Protein AF-X1REE4-F1 (afdb_monomer_lite)

Foldseek 3Di:
DDAAQFKKKWQWKKKFQQQDDAQWKKAKWKWWDDPNDIDTPDDDPPDTDGHPVDDRIDTPDNGIDIDRHDIDIDMDTPDPVCPPPDMDMDIDMDTDD

Sequence (97 aa):
LGAAGVENKIHSLLVNISALTAGAAIKVKLFMKVHGTERKVYPPQGTTWTKGTDPDGLWIIDGILSIHEALRVEVESDKANDNGKAIDYDYMLETMS

Secondary structure (DSSP, 8-state):
---TT--EEEEEEEEE-TTSPTT-EEEEEEEEEETTEEEEEEPPTT--EEBTTB-SEEEEEEEEEEESS--EEEEEES-GGGTT---EEEEEEEE--

pLDDT: mean 95.91, std 3.07, range [77.5, 98.38]

Organism: NCBI:txid412755

Radius of gyration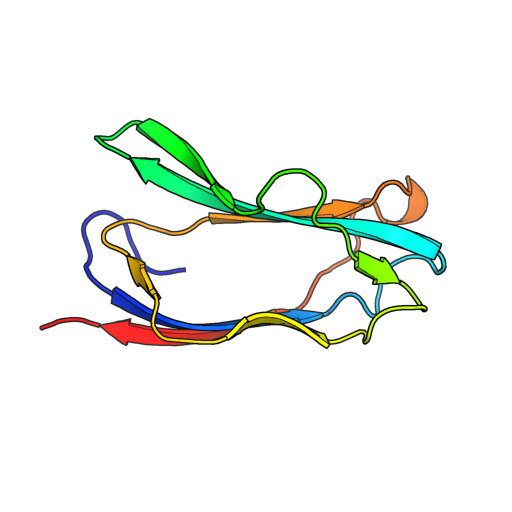: 14.09 Å; chains: 1; bounding box: 33×24×43 Å

Structure (mmCIF, N/CA/C/O backbone):
data_AF-X1REE4-F1
#
_entry.id   AF-X1REE4-F1
#
loop_
_atom_site.group_PDB
_atom_site.id
_atom_site.type_symbol
_atom_site.label_atom_id
_atom_site.label_alt_id
_atom_site.label_comp_id
_atom_site.label_asym_id
_atom_site.label_entity_id
_atom_site.label_seq_id
_atom_site.pdbx_PDB_ins_code
_atom_site.Cartn_x
_atom_site.Cartn_y
_atom_site.Cartn_z
_atom_site.occupancy
_atom_site.B_iso_or_equiv
_atom_site.auth_seq_id
_atom_site.auth_comp_id
_atom_site.auth_asym_id
_atom_site.auth_atom_id
_atom_site.pdbx_PDB_model_num
ATOM 1 N N . LEU A 1 1 ? -7.466 -3.458 5.186 1.00 95.06 1 LEU A N 1
ATOM 2 C CA . LEU A 1 1 ? -6.845 -3.804 6.484 1.00 95.06 1 LEU A CA 1
ATOM 3 C C . LEU A 1 1 ? -7.779 -3.348 7.594 1.00 95.06 1 LEU A C 1
ATOM 5 O O . LEU A 1 1 ? -8.360 -2.278 7.449 1.00 95.06 1 LEU A O 1
ATOM 9 N N . GLY A 1 2 ? -7.948 -4.142 8.652 1.00 94.31 2 GLY A N 1
ATOM 10 C CA . GLY A 1 2 ? -8.957 -3.874 9.686 1.00 94.31 2 GLY A CA 1
ATOM 11 C C . GLY A 1 2 ? -10.398 -4.043 9.187 1.00 94.31 2 GLY A C 1
ATOM 12 O O . GLY A 1 2 ? -10.630 -4.530 8.076 1.00 94.31 2 GLY A O 1
ATOM 13 N N . ALA A 1 3 ? -11.358 -3.633 10.015 1.00 93.12 3 ALA A N 1
ATOM 14 C CA . ALA A 1 3 ? -12.790 -3.697 9.732 1.00 93.12 3 ALA A CA 1
ATOM 15 C C . ALA A 1 3 ? -13.487 -2.373 10.086 1.00 93.12 3 ALA A C 1
ATOM 17 O O . ALA A 1 3 ? -12.953 -1.550 10.826 1.00 93.12 3 ALA A O 1
ATOM 18 N N . ALA A 1 4 ? -14.679 -2.151 9.527 1.00 92.81 4 ALA A N 1
ATOM 19 C CA . ALA A 1 4 ? -15.457 -0.948 9.813 1.00 92.81 4 ALA A CA 1
ATOM 20 C C . ALA A 1 4 ? -15.857 -0.891 11.296 1.00 92.81 4 ALA A C 1
ATOM 22 O O . ALA A 1 4 ? -16.361 -1.879 11.830 1.00 92.81 4 ALA A O 1
ATOM 23 N N . GLY A 1 5 ? -15.639 0.260 11.935 1.00 91.06 5 GLY A N 1
ATOM 24 C CA . GLY A 1 5 ? -15.928 0.479 13.356 1.00 91.06 5 GLY A CA 1
ATOM 25 C C . GLY A 1 5 ? -15.089 -0.343 14.343 1.00 91.06 5 GLY A C 1
ATOM 26 O O . GLY A 1 5 ? -15.475 -0.445 15.504 1.00 91.06 5 GLY A O 1
ATOM 27 N N . VAL A 1 6 ? -13.978 -0.947 13.905 1.00 93.56 6 VAL A N 1
ATOM 28 C CA . VAL A 1 6 ? -13.047 -1.677 14.778 1.00 93.56 6 VAL A CA 1
ATOM 29 C C . VAL A 1 6 ? -11.755 -0.882 14.897 1.00 93.56 6 VAL A C 1
ATOM 31 O O . VAL A 1 6 ? -11.142 -0.519 13.893 1.00 93.56 6 VAL A O 1
ATOM 34 N N . GLU A 1 7 ? -11.334 -0.627 16.133 1.00 95.25 7 GLU A N 1
ATOM 35 C CA . GLU A 1 7 ? -10.055 0.014 16.409 1.00 95.25 7 GLU A CA 1
ATOM 36 C C . GLU A 1 7 ? -8.911 -1.001 16.301 1.00 95.25 7 GLU A C 1
ATOM 38 O O . GLU A 1 7 ? -8.881 -2.041 16.965 1.00 95.25 7 GLU A O 1
ATOM 43 N N . ASN A 1 8 ? -7.942 -0.699 15.444 1.00 96.75 8 ASN A N 1
ATOM 44 C CA . ASN A 1 8 ? -6.743 -1.499 15.249 1.00 96.75 8 ASN A CA 1
ATOM 45 C C . ASN A 1 8 ? -5.500 -0.605 15.245 1.00 96.75 8 ASN A C 1
ATOM 47 O O . ASN A 1 8 ? -5.556 0.559 14.849 1.00 96.75 8 ASN A O 1
ATOM 51 N N . LYS A 1 9 ? -4.344 -1.176 15.586 1.00 96.75 9 LYS A N 1
ATOM 52 C CA . LYS A 1 9 ? -3.044 -0.610 15.206 1.00 96.75 9 LYS A CA 1
ATOM 53 C C . LYS A 1 9 ? -2.477 -1.399 14.040 1.00 96.75 9 LYS A C 1
ATOM 55 O O . LYS A 1 9 ? -2.431 -2.627 14.083 1.00 96.75 9 LYS A O 1
ATOM 60 N N . ILE A 1 10 ? -2.010 -0.693 13.023 1.00 96.88 10 ILE A N 1
ATOM 61 C CA . ILE A 1 10 ? -1.135 -1.242 11.994 1.00 96.88 10 ILE A CA 1
ATOM 62 C C . ILE A 1 10 ? 0.291 -0.956 12.441 1.00 96.88 10 ILE A C 1
ATOM 64 O O . ILE A 1 10 ? 0.641 0.196 12.677 1.00 96.88 10 ILE A O 1
ATOM 68 N N . HIS A 1 11 ? 1.102 -1.998 12.564 1.00 96.50 11 HIS A N 1
ATOM 69 C CA . HIS A 1 11 ? 2.527 -1.862 12.871 1.00 96.50 11 HIS A CA 1
ATOM 70 C C . HIS A 1 11 ? 3.374 -1.794 11.602 1.00 96.50 11 HIS A C 1
ATOM 72 O O . HIS A 1 11 ? 4.412 -1.137 11.576 1.00 96.50 11 HIS A O 1
ATOM 78 N N . SER A 1 12 ? 2.923 -2.473 10.547 1.00 96.88 12 SER A N 1
ATOM 79 C CA . SER A 1 12 ? 3.579 -2.473 9.247 1.00 96.88 12 SER A CA 1
ATOM 80 C C . SER A 1 12 ? 2.601 -2.725 8.105 1.00 96.88 12 SER A C 1
ATOM 82 O O . SER A 1 12 ? 1.611 -3.446 8.261 1.00 96.88 12 SER A O 1
ATOM 84 N N . LEU A 1 13 ? 2.912 -2.148 6.946 1.00 97.88 13 LEU A N 1
ATOM 85 C CA . LEU A 1 13 ? 2.335 -2.502 5.650 1.00 97.88 13 LEU A CA 1
ATOM 86 C C . LEU A 1 13 ? 3.448 -2.479 4.606 1.00 97.88 13 LEU A C 1
ATOM 88 O O . LEU A 1 13 ? 4.029 -1.422 4.347 1.00 97.88 13 LEU A O 1
ATOM 92 N N . LEU A 1 14 ? 3.699 -3.634 3.998 1.00 98.00 14 LEU A N 1
ATOM 93 C CA . LEU A 1 14 ? 4.648 -3.816 2.913 1.00 98.00 14 LEU A CA 1
ATOM 94 C C . LEU A 1 14 ? 3.906 -4.133 1.619 1.00 98.00 14 LEU A C 1
ATOM 96 O O . LEU A 1 14 ? 2.937 -4.888 1.631 1.00 98.00 14 LEU A O 1
ATOM 100 N N . VAL A 1 15 ? 4.372 -3.578 0.504 1.00 98.19 15 VAL A N 1
ATOM 101 C CA . VAL A 1 15 ? 3.817 -3.823 -0.835 1.00 98.19 15 VAL A CA 1
ATOM 102 C C . VAL A 1 15 ? 4.932 -4.280 -1.767 1.00 98.19 15 VAL A C 1
ATOM 104 O O . VAL A 1 15 ? 5.971 -3.628 -1.843 1.00 98.19 15 VAL A O 1
ATOM 107 N N . ASN A 1 16 ? 4.714 -5.380 -2.487 1.00 98.19 16 ASN A N 1
ATOM 108 C CA . ASN A 1 16 ? 5.656 -5.922 -3.460 1.00 98.19 16 ASN A CA 1
ATOM 109 C C . ASN A 1 16 ? 5.324 -5.443 -4.882 1.00 98.19 16 ASN A C 1
ATOM 111 O O . ASN A 1 16 ? 4.289 -5.801 -5.443 1.00 98.19 16 ASN A O 1
ATOM 115 N N . ILE A 1 17 ? 6.229 -4.680 -5.493 1.00 97.81 17 ILE A N 1
ATOM 116 C CA . ILE A 1 17 ? 6.103 -4.181 -6.869 1.00 97.81 17 ILE A CA 1
ATOM 117 C C . ILE A 1 17 ? 6.911 -5.001 -7.888 1.00 97.81 17 ILE A C 1
ATOM 119 O O . ILE A 1 17 ? 7.018 -4.593 -9.045 1.00 97.81 17 ILE A O 1
ATOM 123 N N . SER A 1 18 ? 7.480 -6.154 -7.510 1.00 97.50 18 SER A N 1
ATOM 124 C CA . SER A 1 18 ? 8.384 -6.933 -8.374 1.00 97.50 18 SER A CA 1
ATOM 125 C C . SER A 1 18 ? 7.765 -7.353 -9.713 1.00 97.50 18 SER A C 1
ATOM 127 O O . SER A 1 18 ? 8.478 -7.443 -10.713 1.00 97.50 18 SER A O 1
ATOM 129 N N . ALA A 1 19 ? 6.443 -7.548 -9.748 1.00 97.00 19 ALA A N 1
ATOM 130 C CA . ALA A 1 19 ? 5.688 -7.955 -10.932 1.00 97.00 19 ALA A CA 1
ATOM 131 C C . ALA A 1 19 ? 5.392 -6.815 -11.930 1.00 97.00 19 ALA A C 1
ATOM 133 O O . ALA A 1 19 ? 4.846 -7.081 -13.006 1.00 97.00 19 ALA A O 1
ATOM 134 N N . LEU A 1 20 ? 5.715 -5.566 -11.579 1.00 97.62 20 LEU A N 1
ATOM 135 C CA . LEU A 1 20 ? 5.431 -4.387 -12.397 1.00 97.62 20 LEU A CA 1
ATOM 136 C C . LEU A 1 20 ? 6.532 -4.101 -13.423 1.00 97.62 20 LEU A C 1
ATOM 138 O O . LEU A 1 20 ? 7.672 -4.563 -13.316 1.00 97.62 20 LEU A O 1
ATOM 142 N N . THR A 1 21 ? 6.178 -3.321 -14.440 1.00 98.06 21 THR A N 1
ATOM 143 C CA . THR A 1 21 ? 7.059 -2.960 -15.551 1.00 98.06 21 THR A CA 1
ATOM 144 C C . THR A 1 21 ? 8.232 -2.105 -15.062 1.00 98.06 21 THR A C 1
ATOM 146 O O . THR A 1 21 ? 8.054 -1.136 -14.330 1.00 98.06 21 THR A O 1
ATOM 149 N N . ALA A 1 22 ? 9.456 -2.425 -15.492 1.00 97.94 22 ALA A N 1
ATOM 150 C CA . ALA A 1 22 ? 10.635 -1.615 -15.179 1.00 97.94 22 ALA A CA 1
ATOM 151 C C . ALA A 1 22 ? 10.460 -0.154 -15.638 1.00 97.94 22 ALA A C 1
ATOM 153 O O . ALA A 1 22 ? 10.001 0.110 -16.749 1.00 97.94 22 ALA A O 1
ATOM 154 N N . GLY A 1 23 ? 10.824 0.795 -14.774 1.00 97.88 23 GLY A N 1
ATOM 155 C CA . GLY A 1 23 ? 10.621 2.227 -14.997 1.00 97.88 23 GLY A CA 1
ATOM 156 C C . GLY A 1 23 ? 9.177 2.709 -14.808 1.00 97.88 23 GLY A C 1
ATOM 157 O O . GLY A 1 23 ? 8.889 3.862 -15.126 1.00 97.88 23 GLY A O 1
ATOM 158 N N . ALA A 1 24 ? 8.261 1.858 -14.330 1.00 98.12 24 ALA A N 1
ATOM 159 C CA . ALA A 1 24 ? 6.920 2.279 -13.938 1.00 98.12 24 ALA A CA 1
ATOM 160 C C . ALA A 1 24 ? 6.961 3.173 -12.697 1.00 98.12 24 ALA A C 1
ATOM 162 O O . ALA A 1 24 ? 7.614 2.831 -11.708 1.00 98.12 24 ALA A O 1
ATOM 163 N N . ALA A 1 25 ? 6.237 4.290 -12.755 1.00 98.12 25 ALA A N 1
ATOM 164 C CA . ALA A 1 25 ? 5.982 5.161 -11.619 1.00 98.12 25 ALA A CA 1
ATOM 165 C C . ALA A 1 25 ? 4.736 4.668 -10.877 1.00 98.12 25 ALA A C 1
ATOM 167 O O . ALA A 1 25 ? 3.626 4.658 -11.412 1.00 98.12 25 ALA A O 1
ATOM 168 N N . ILE A 1 26 ? 4.938 4.259 -9.633 1.00 98.00 26 ILE A N 1
ATOM 169 C CA . ILE A 1 26 ? 3.965 3.582 -8.790 1.00 98.00 26 ILE A CA 1
ATOM 170 C C . ILE A 1 26 ? 3.472 4.530 -7.706 1.00 98.00 26 ILE A C 1
ATOM 172 O O . ILE A 1 26 ? 4.252 5.255 -7.083 1.00 98.00 26 ILE A O 1
ATOM 176 N N . LYS A 1 27 ? 2.167 4.500 -7.444 1.00 97.88 27 LYS A N 1
ATOM 177 C CA . LYS A 1 27 ? 1.530 5.173 -6.308 1.00 97.88 27 LYS A CA 1
ATOM 178 C C . LYS A 1 27 ? 0.750 4.158 -5.492 1.00 97.88 27 LYS A C 1
ATOM 180 O O . LYS A 1 27 ? -0.225 3.594 -5.981 1.00 97.88 27 LYS A O 1
ATOM 185 N N . VAL A 1 28 ? 1.120 4.001 -4.227 1.00 97.62 28 VAL A N 1
ATOM 186 C CA . VAL A 1 28 ? 0.301 3.308 -3.232 1.00 97.62 28 VAL A CA 1
ATOM 187 C C . VAL A 1 28 ? -0.575 4.329 -2.519 1.00 97.62 28 VAL A C 1
ATOM 189 O O . VAL A 1 28 ? -0.067 5.279 -1.927 1.00 97.62 28 VAL A O 1
ATOM 192 N N . LYS A 1 29 ? -1.893 4.156 -2.593 1.00 97.69 29 LYS A N 1
ATOM 193 C CA . LYS A 1 29 ? -2.888 5.049 -1.994 1.00 97.69 29 LYS A CA 1
ATOM 194 C C . LYS A 1 29 ? -3.605 4.335 -0.862 1.00 97.69 29 LYS A C 1
ATOM 196 O O . LYS A 1 29 ? -4.024 3.191 -1.021 1.00 97.69 29 LYS A O 1
ATOM 201 N N . LEU A 1 30 ? -3.798 5.037 0.248 1.00 97.75 30 LEU A N 1
ATOM 202 C CA . LEU A 1 30 ? -4.575 4.544 1.378 1.00 97.75 30 LEU A CA 1
ATOM 203 C C . LEU A 1 30 ? -5.822 5.403 1.547 1.00 97.75 30 LEU A C 1
ATOM 205 O O . LEU A 1 30 ? -5.754 6.637 1.498 1.00 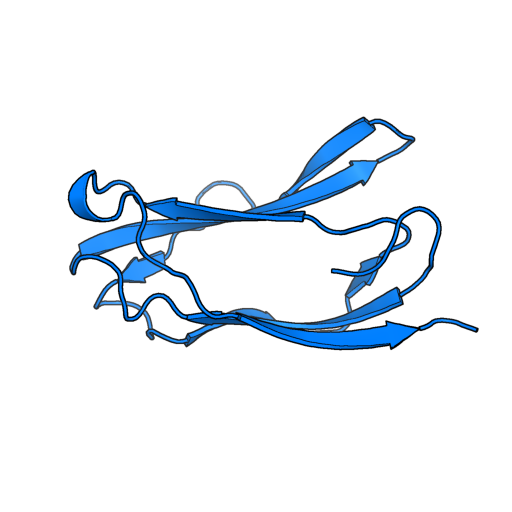97.75 30 LEU A O 1
ATOM 209 N N . PHE A 1 31 ? -6.952 4.743 1.766 1.00 98.06 31 PHE A N 1
ATOM 210 C CA . PHE A 1 31 ? -8.251 5.368 1.957 1.00 98.06 31 PHE A CA 1
ATOM 211 C C . PHE A 1 31 ? -8.893 4.861 3.241 1.00 98.06 31 PHE A C 1
ATOM 213 O O . PHE A 1 31 ? -8.833 3.673 3.546 1.00 98.06 31 PHE A O 1
ATOM 220 N N . MET A 1 32 ? -9.525 5.764 3.982 1.00 97.19 32 MET A N 1
ATOM 221 C CA . MET A 1 32 ? -10.262 5.446 5.203 1.00 97.19 32 MET A CA 1
ATOM 222 C C . MET A 1 32 ? -11.438 6.411 5.341 1.00 97.19 32 MET A C 1
ATOM 224 O O . MET A 1 32 ? -11.407 7.525 4.808 1.00 97.19 32 MET A O 1
ATOM 228 N N . LYS A 1 33 ? -12.488 6.010 6.059 1.00 97.06 33 LYS A N 1
ATOM 229 C CA . LYS A 1 33 ? -13.571 6.932 6.407 1.00 97.06 33 LYS A CA 1
ATOM 230 C C . LYS A 1 33 ? -13.090 7.960 7.430 1.00 97.06 33 LYS A C 1
ATOM 232 O O . LYS A 1 33 ? -12.677 7.609 8.527 1.00 97.06 33 LYS A O 1
ATOM 237 N N . VAL A 1 34 ? -13.224 9.234 7.080 1.00 95.25 34 VAL A N 1
ATOM 238 C CA . VAL A 1 34 ? -13.071 10.376 7.984 1.00 95.25 34 VAL A CA 1
ATOM 239 C C . VAL A 1 34 ? -14.460 10.969 8.171 1.00 95.25 34 VAL A C 1
ATOM 241 O O . VAL A 1 34 ? -15.057 11.471 7.217 1.00 95.25 34 VAL A O 1
ATOM 244 N N . HIS A 1 35 ? -15.005 10.835 9.381 1.00 93.69 35 HIS A N 1
ATOM 245 C CA . HIS A 1 35 ? -16.392 11.202 9.701 1.00 93.69 35 HIS A CA 1
ATOM 246 C C . HIS A 1 35 ? -17.403 10.576 8.717 1.00 93.69 35 HIS A C 1
ATOM 248 O O . HIS A 1 35 ? -18.209 11.260 8.089 1.00 93.69 35 HIS A O 1
ATOM 254 N N . GLY A 1 36 ? -17.305 9.258 8.514 1.00 94.25 36 GLY A N 1
ATOM 255 C CA . GLY A 1 36 ? -18.212 8.490 7.654 1.00 94.25 36 GLY A CA 1
ATOM 256 C C . GLY A 1 36 ? -17.983 8.632 6.143 1.00 94.25 36 GLY A C 1
ATOM 257 O O . GLY A 1 36 ? -18.491 7.811 5.383 1.00 94.25 36 GLY A O 1
ATOM 258 N N . THR A 1 37 ? -17.186 9.606 5.693 1.00 97.19 37 THR A N 1
ATOM 259 C CA . THR A 1 37 ? -16.865 9.803 4.270 1.00 97.19 37 THR A CA 1
ATO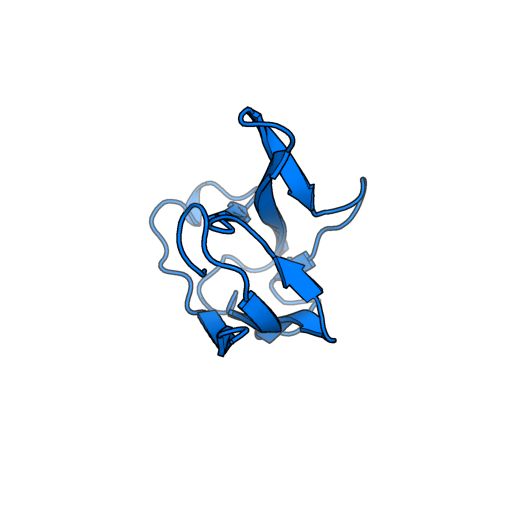M 260 C C . THR A 1 37 ? -15.496 9.224 3.952 1.00 97.19 37 THR A C 1
ATOM 262 O O . THR A 1 37 ? -14.517 9.596 4.593 1.00 97.19 37 THR A O 1
ATOM 265 N N . GLU A 1 38 ? -15.391 8.359 2.945 1.00 97.38 38 GLU A N 1
ATOM 266 C CA . GLU A 1 38 ? -14.088 7.850 2.514 1.00 97.38 38 GLU A CA 1
ATOM 267 C C . GLU A 1 38 ? -13.222 8.986 1.951 1.00 97.38 38 GLU A C 1
ATOM 269 O O . GLU A 1 38 ? -13.640 9.747 1.076 1.00 97.38 38 GLU A O 1
ATOM 274 N N . ARG A 1 39 ? -12.007 9.123 2.481 1.00 97.69 39 ARG A N 1
ATOM 275 C CA . ARG A 1 39 ? -11.005 10.083 2.025 1.00 97.69 39 ARG A CA 1
ATOM 276 C C . ARG A 1 39 ? -9.712 9.342 1.744 1.00 97.69 39 ARG A C 1
ATOM 278 O O . ARG A 1 39 ? -9.353 8.409 2.459 1.00 97.69 39 ARG A O 1
ATOM 285 N N . LYS A 1 40 ? -8.980 9.802 0.731 1.00 96.94 40 LYS A N 1
ATOM 286 C CA . LYS A 1 40 ? -7.580 9.421 0.564 1.00 96.94 40 LYS A CA 1
ATOM 287 C C . LYS A 1 40 ? -6.778 10.064 1.695 1.00 96.94 40 LYS A C 1
ATOM 289 O O . LYS A 1 40 ? -6.754 11.289 1.789 1.00 96.94 40 LYS A O 1
ATOM 294 N N . VAL A 1 41 ? -6.145 9.249 2.529 1.00 95.94 41 VAL A N 1
ATOM 295 C CA . VAL A 1 41 ? -5.326 9.691 3.673 1.00 95.94 41 VAL A CA 1
ATOM 296 C C . VAL A 1 41 ? -3.826 9.585 3.388 1.00 95.94 41 VAL A C 1
ATOM 298 O O . VAL A 1 41 ? -3.022 10.206 4.072 1.00 95.94 41 VAL A O 1
ATOM 301 N N . TYR A 1 42 ? -3.450 8.840 2.345 1.00 95.69 42 TYR A N 1
ATOM 302 C CA . TYR A 1 42 ? -2.073 8.664 1.885 1.00 95.69 42 TYR A CA 1
ATOM 303 C C . TYR A 1 42 ? -2.060 8.381 0.366 1.00 95.69 42 TYR A C 1
ATOM 305 O O . TYR A 1 42 ? -3.024 7.802 -0.147 1.00 95.69 42 TYR A O 1
ATOM 313 N N . PRO A 1 43 ? -1.014 8.771 -0.379 1.00 94.62 43 PRO A N 1
ATOM 314 C CA . PRO A 1 43 ? 0.185 9.446 0.097 1.00 94.62 43 PRO A CA 1
ATOM 315 C C . PRO A 1 43 ? 0.060 10.973 0.098 1.00 94.62 43 PRO A C 1
ATOM 317 O O . PRO A 1 43 ? -0.840 11.519 -0.557 1.00 94.62 43 PRO A O 1
ATOM 320 N N . PRO A 1 44 ? 0.982 11.673 0.785 1.00 89.50 44 PRO A N 1
ATOM 321 C CA . PRO A 1 44 ? 1.270 13.075 0.516 1.00 89.50 44 PRO A CA 1
ATOM 322 C C . PRO A 1 44 ? 1.518 13.329 -0.975 1.00 89.50 44 PRO A C 1
ATOM 324 O O . PRO A 1 44 ? 1.855 12.434 -1.757 1.00 89.50 44 PRO A O 1
ATOM 327 N N . GLN A 1 45 ? 1.334 14.576 -1.394 1.00 86.94 45 GLN A N 1
ATOM 328 C CA . GLN A 1 45 ? 1.581 14.954 -2.779 1.00 86.94 45 GLN A CA 1
ATOM 329 C C . GLN A 1 45 ? 3.054 14.721 -3.149 1.00 86.94 45 GLN A C 1
ATOM 331 O O . GLN A 1 45 ? 3.952 15.102 -2.406 1.00 86.94 45 GLN A O 1
ATOM 336 N N . GLY A 1 46 ? 3.289 14.126 -4.320 1.00 86.06 46 GLY A N 1
ATOM 337 C CA . GLY A 1 46 ? 4.633 13.897 -4.857 1.00 86.06 46 GLY A CA 1
ATOM 338 C C . GLY A 1 46 ? 5.280 12.570 -4.456 1.00 86.06 46 GLY A C 1
ATOM 339 O O . GLY A 1 46 ? 6.333 12.251 -4.992 1.00 86.06 46 GLY A O 1
ATOM 340 N N . THR A 1 47 ? 4.665 11.766 -3.582 1.00 94.50 47 THR A N 1
ATOM 341 C CA . THR A 1 47 ? 5.188 10.426 -3.278 1.00 94.50 47 THR A CA 1
ATOM 342 C C . THR A 1 47 ? 4.906 9.462 -4.430 1.00 94.50 47 THR A C 1
ATOM 344 O O . THR A 1 47 ? 3.749 9.184 -4.761 1.00 94.50 47 THR A O 1
ATOM 347 N N . THR A 1 48 ? 5.978 8.945 -5.021 1.00 96.81 48 THR A N 1
ATOM 348 C CA . THR A 1 48 ? 5.971 7.924 -6.073 1.00 96.81 48 THR A CA 1
ATOM 349 C C . THR A 1 48 ? 7.183 7.021 -5.902 1.00 96.81 48 THR A C 1
ATOM 351 O O . THR A 1 48 ? 8.242 7.514 -5.522 1.00 96.81 48 THR A O 1
ATOM 354 N N . TRP A 1 49 ? 7.045 5.750 -6.262 1.00 97.94 49 TRP A N 1
ATOM 355 C CA . TRP A 1 49 ? 8.151 4.794 -6.349 1.00 97.94 49 TRP A CA 1
ATOM 356 C C . TRP A 1 49 ? 8.382 4.411 -7.803 1.00 97.94 49 TRP A C 1
ATOM 358 O O . TRP A 1 49 ? 7.440 4.384 -8.586 1.00 97.94 49 TRP A O 1
ATOM 368 N N . THR A 1 50 ? 9.611 4.111 -8.185 1.00 98.38 50 THR A N 1
ATOM 369 C CA . THR A 1 50 ? 9.984 3.729 -9.542 1.00 98.38 50 THR A CA 1
ATOM 370 C C . THR A 1 50 ? 10.507 2.303 -9.554 1.00 98.38 50 THR A C 1
ATOM 372 O O . THR A 1 50 ? 11.553 2.001 -8.977 1.00 98.38 50 THR A O 1
ATOM 375 N N . LYS A 1 51 ? 9.807 1.413 -10.261 1.00 98.19 51 LYS A N 1
ATOM 376 C CA . LYS A 1 51 ? 10.214 0.010 -10.389 1.00 98.19 51 LYS A CA 1
ATOM 377 C C . LYS A 1 51 ? 11.598 -0.105 -11.034 1.00 98.19 51 LYS A C 1
ATOM 379 O O . LYS A 1 51 ? 11.808 0.365 -12.152 1.00 98.19 51 LYS A O 1
ATOM 384 N N . GLY A 1 52 ? 12.521 -0.788 -10.356 1.00 97.62 52 GLY A N 1
ATOM 385 C CA . GLY A 1 52 ? 13.908 -0.958 -10.806 1.00 97.62 52 GLY A CA 1
ATOM 386 C C . GLY A 1 52 ? 14.850 0.180 -10.396 1.00 97.62 52 GLY A C 1
ATOM 387 O O . GLY A 1 52 ? 16.044 0.096 -10.669 1.00 97.62 52 GLY A O 1
ATOM 388 N N . THR A 1 53 ? 14.336 1.220 -9.736 1.00 98.25 53 THR A N 1
ATOM 389 C CA . THR A 1 53 ? 15.136 2.223 -9.017 1.00 98.25 53 THR A CA 1
ATOM 390 C C . THR A 1 53 ? 14.958 2.049 -7.515 1.00 98.25 53 THR A C 1
ATOM 392 O O . THR A 1 53 ? 15.945 1.940 -6.793 1.00 98.25 53 THR A O 1
ATOM 395 N N . ASP A 1 54 ? 13.708 1.967 -7.064 1.00 98.25 54 ASP A N 1
ATOM 396 C CA . ASP A 1 54 ? 13.365 1.623 -5.690 1.00 98.25 54 ASP A CA 1
ATOM 397 C C . ASP A 1 54 ? 13.386 0.099 -5.481 1.00 98.25 54 ASP A C 1
ATOM 399 O O . ASP A 1 54 ? 13.225 -0.660 -6.449 1.00 98.25 54 ASP A O 1
ATOM 403 N N . PRO A 1 55 ? 13.568 -0.373 -4.232 1.00 98.12 55 PRO A N 1
ATOM 404 C CA . PRO A 1 55 ? 13.426 -1.783 -3.897 1.00 98.12 55 PRO A CA 1
ATOM 405 C C . PRO A 1 55 ? 12.046 -2.326 -4.275 1.00 98.12 55 PRO A C 1
ATOM 407 O O . PRO A 1 55 ? 11.043 -1.622 -4.199 1.00 98.12 55 PRO A O 1
ATOM 410 N N . ASP A 1 56 ? 11.982 -3.612 -4.615 1.00 97.88 56 ASP A N 1
ATOM 411 C CA . ASP A 1 56 ? 10.708 -4.240 -4.975 1.00 97.88 56 ASP A CA 1
ATOM 412 C C . ASP A 1 56 ? 9.753 -4.371 -3.778 1.00 97.88 56 ASP A C 1
ATOM 414 O O . ASP A 1 56 ? 8.542 -4.320 -3.959 1.00 97.88 56 ASP A O 1
ATOM 418 N N . GLY A 1 57 ? 10.281 -4.508 -2.558 1.00 97.88 57 GLY A N 1
ATOM 419 C CA . GLY A 1 57 ? 9.499 -4.466 -1.322 1.00 97.88 57 GLY A CA 1
ATOM 420 C C . GLY A 1 57 ? 9.466 -3.055 -0.742 1.00 97.88 57 GLY A C 1
ATOM 421 O O . GLY A 1 57 ? 10.490 -2.551 -0.280 1.00 97.88 57 GLY A O 1
ATOM 422 N N . LEU A 1 58 ? 8.290 -2.431 -0.743 1.00 97.62 58 LEU A N 1
ATOM 423 C CA . LEU A 1 58 ? 8.086 -1.062 -0.278 1.00 97.62 58 LEU A CA 1
ATOM 424 C C . LEU A 1 58 ? 7.488 -1.036 1.125 1.00 97.62 58 LEU A C 1
ATOM 426 O O . LEU A 1 58 ? 6.420 -1.602 1.350 1.00 97.62 58 LEU A O 1
ATOM 430 N N . TRP A 1 59 ? 8.124 -0.303 2.037 1.00 96.12 59 TRP A N 1
ATOM 431 C CA . TRP A 1 59 ? 7.539 0.065 3.325 1.00 96.12 59 TRP A CA 1
ATOM 432 C C . TRP A 1 59 ? 6.557 1.223 3.141 1.00 96.12 59 TRP A C 1
ATOM 434 O O . TRP A 1 59 ? 6.957 2.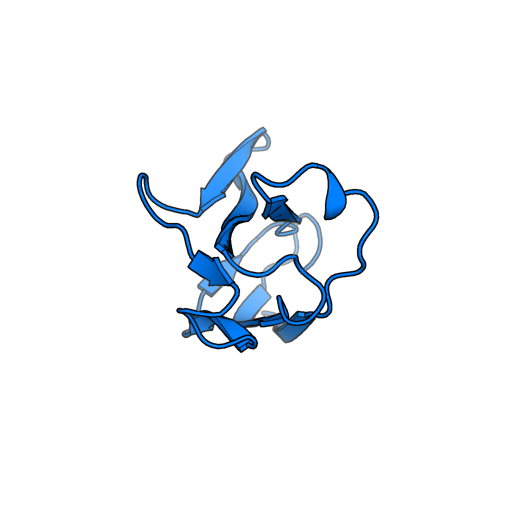364 2.915 1.00 96.12 59 TRP A O 1
ATOM 444 N N . ILE A 1 60 ? 5.261 0.925 3.218 1.00 96.94 60 ILE A N 1
ATOM 445 C CA . ILE A 1 60 ? 4.192 1.925 3.082 1.00 96.94 60 ILE A CA 1
ATOM 446 C C . ILE A 1 60 ? 3.801 2.482 4.448 1.00 96.94 60 ILE A C 1
ATOM 448 O O . ILE A 1 60 ? 3.562 3.680 4.592 1.00 96.94 60 ILE A O 1
ATOM 452 N N . ILE A 1 61 ? 3.761 1.607 5.453 1.00 96.19 61 ILE A N 1
ATOM 453 C CA . ILE A 1 61 ? 3.654 1.971 6.864 1.00 96.19 61 ILE A CA 1
ATOM 454 C C . ILE A 1 61 ? 4.819 1.287 7.575 1.00 96.19 61 ILE A C 1
ATOM 456 O O . ILE A 1 61 ? 4.910 0.061 7.548 1.00 96.19 61 ILE A O 1
ATOM 460 N N . ASP A 1 62 ? 5.692 2.088 8.182 1.00 93.62 62 ASP A N 1
ATOM 461 C CA . ASP A 1 62 ? 6.846 1.655 8.977 1.00 93.62 62 ASP A CA 1
ATOM 462 C C . ASP A 1 62 ? 6.787 2.347 10.345 1.00 93.62 62 ASP A C 1
ATOM 464 O O . ASP A 1 62 ? 7.404 3.386 10.584 1.00 93.62 62 ASP A O 1
ATOM 468 N N . GLY A 1 63 ? 5.890 1.849 11.199 1.00 90.06 63 GLY A N 1
ATOM 469 C CA . GLY A 1 63 ? 5.564 2.451 12.487 1.00 90.06 63 GLY A CA 1
ATOM 470 C C . GLY A 1 63 ? 4.107 2.239 12.890 1.00 90.06 63 GLY A C 1
ATOM 471 O O . GLY A 1 63 ? 3.273 1.806 12.097 1.00 90.06 63 GLY A O 1
ATOM 472 N N . ILE A 1 64 ? 3.792 2.560 14.146 1.00 92.00 64 ILE A N 1
ATOM 473 C CA . ILE A 1 64 ? 2.447 2.371 14.698 1.00 92.00 64 ILE A CA 1
ATOM 474 C C . ILE A 1 64 ? 1.493 3.424 14.120 1.00 92.00 64 ILE A C 1
ATOM 476 O O . ILE A 1 64 ? 1.620 4.614 14.407 1.00 92.00 64 ILE A O 1
ATOM 480 N N . LEU A 1 65 ? 0.496 2.966 13.364 1.00 95.06 65 LEU A N 1
ATOM 481 C CA . LEU A 1 65 ? -0.628 3.760 12.876 1.00 95.06 65 LEU A CA 1
ATOM 482 C C . LEU A 1 65 ? -1.941 3.213 13.443 1.00 95.06 65 LEU A C 1
ATOM 484 O O . LEU A 1 65 ? -2.339 2.093 13.126 1.00 95.06 65 LEU A O 1
ATOM 488 N N . SER A 1 66 ? -2.649 4.014 14.238 1.00 95.25 66 SER A N 1
ATOM 489 C CA . SER A 1 66 ? -4.000 3.668 14.690 1.00 95.25 66 SER A CA 1
ATOM 490 C C . SER A 1 66 ? -5.031 3.925 13.589 1.00 95.25 66 SER A C 1
ATOM 492 O O . SER A 1 66 ? -5.039 4.990 12.970 1.00 95.25 66 SER A O 1
ATOM 494 N N . ILE A 1 67 ? -5.930 2.966 13.384 1.00 96.00 67 ILE A N 1
ATOM 495 C CA . ILE A 1 67 ? -7.101 3.067 12.508 1.00 96.00 67 ILE A CA 1
ATOM 496 C C . ILE A 1 67 ? -8.359 2.707 13.304 1.00 96.00 67 ILE A C 1
ATOM 498 O O . ILE A 1 67 ? -8.302 1.895 14.222 1.00 96.00 67 ILE A O 1
ATOM 502 N N . HIS A 1 68 ? -9.493 3.305 12.950 1.00 94.31 68 HIS A N 1
ATOM 503 C CA . HIS A 1 68 ? -10.799 3.041 13.579 1.00 94.31 68 HIS A CA 1
ATOM 504 C C . HIS A 1 68 ? -11.856 2.560 12.565 1.00 94.31 68 HIS A C 1
ATOM 506 O O . HIS A 1 68 ? -13.033 2.399 12.878 1.00 94.31 68 HIS A O 1
ATOM 512 N N . GLU A 1 69 ? -11.439 2.381 11.312 1.00 95.62 69 GLU A N 1
ATOM 513 C CA . GLU A 1 69 ? -12.247 1.951 10.175 1.00 95.62 69 GLU A CA 1
ATOM 514 C C . GLU A 1 69 ? -11.383 1.077 9.267 1.00 95.62 69 GLU A C 1
ATOM 516 O O . GLU A 1 69 ? -10.152 1.090 9.356 1.00 95.62 69 GLU A O 1
ATOM 521 N N . ALA A 1 70 ? -12.012 0.369 8.328 1.00 96.25 70 ALA A N 1
ATOM 522 C CA . ALA A 1 70 ? -11.268 -0.372 7.320 1.00 96.25 70 ALA A CA 1
ATOM 523 C C . ALA A 1 70 ? -10.375 0.576 6.492 1.00 96.25 70 ALA A C 1
ATOM 525 O O . ALA A 1 70 ? -10.857 1.530 5.876 1.00 96.25 70 ALA A O 1
ATOM 526 N N . LEU A 1 71 ? -9.077 0.273 6.444 1.00 97.62 71 LEU A N 1
ATOM 527 C CA . LEU A 1 71 ? -8.105 0.942 5.587 1.00 97.62 71 LEU A CA 1
ATOM 528 C C . LEU A 1 71 ? -8.038 0.220 4.239 1.00 97.62 71 LEU A C 1
ATOM 530 O O . LEU A 1 71 ? -7.6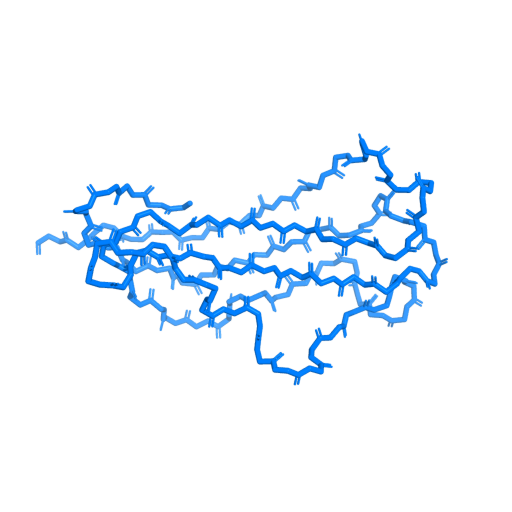33 -0.946 4.161 1.00 97.62 71 LEU A O 1
ATOM 534 N N . ARG A 1 72 ? -8.429 0.903 3.170 1.00 97.69 72 ARG A N 1
ATOM 535 C CA . ARG A 1 72 ? -8.394 0.388 1.801 1.00 97.69 72 ARG A CA 1
ATOM 536 C C . ARG A 1 72 ? -7.090 0.799 1.125 1.00 97.69 72 ARG A C 1
ATOM 538 O O . ARG A 1 72 ? -6.702 1.962 1.197 1.00 97.69 72 ARG A O 1
ATOM 545 N N . VAL A 1 73 ? -6.428 -0.158 0.483 1.00 97.25 73 VAL A N 1
ATOM 546 C CA . VAL A 1 73 ? -5.136 0.029 -0.188 1.00 97.25 73 VAL A CA 1
ATOM 547 C C . VAL A 1 73 ? -5.348 -0.111 -1.690 1.00 97.25 73 VAL A C 1
ATOM 549 O O . VAL A 1 73 ? -5.971 -1.072 -2.133 1.00 97.25 73 VAL A O 1
ATOM 552 N N . GLU A 1 74 ? -4.841 0.839 -2.467 1.00 96.56 74 GLU A N 1
ATOM 553 C CA . GLU A 1 74 ? -4.759 0.750 -3.926 1.00 96.56 74 GLU A CA 1
ATOM 554 C C . GLU A 1 74 ? -3.314 0.925 -4.377 1.00 96.56 74 GLU A C 1
ATOM 556 O O . GLU A 1 74 ? -2.577 1.728 -3.805 1.00 96.56 74 GLU A O 1
ATOM 561 N N . VAL A 1 75 ? -2.942 0.244 -5.457 1.00 96.88 75 VAL A N 1
ATOM 562 C CA . VAL A 1 75 ? -1.678 0.462 -6.163 1.00 96.88 75 VAL A CA 1
ATOM 563 C C . VAL A 1 75 ? -1.995 0.867 -7.596 1.00 96.88 75 VAL A C 1
ATOM 565 O O . VAL A 1 75 ? -2.775 0.209 -8.277 1.00 96.88 75 VAL A O 1
ATOM 568 N N . GLU A 1 76 ? -1.418 1.979 -8.038 1.00 96.50 76 GLU A N 1
ATOM 569 C CA . GLU A 1 76 ? -1.546 2.508 -9.397 1.00 96.50 76 GLU A CA 1
ATOM 570 C C . GLU A 1 76 ? -0.167 2.546 -10.052 1.00 96.50 76 GLU A C 1
ATOM 572 O O . GLU A 1 76 ? 0.787 3.017 -9.435 1.00 96.50 76 GLU A O 1
ATOM 577 N N . SER A 1 77 ? -0.088 2.095 -11.303 1.00 97.75 77 SER A N 1
ATOM 578 C CA . SER A 1 77 ? 1.075 2.244 -12.181 1.00 97.75 77 SER A CA 1
ATOM 579 C C . SER A 1 77 ? 0.743 3.208 -13.321 1.00 97.75 77 SER A C 1
ATOM 581 O O . SER A 1 77 ? -0.392 3.244 -13.799 1.00 97.75 77 SER A O 1
ATOM 583 N N . ASP A 1 78 ? 1.737 3.962 -13.791 1.00 97.94 78 ASP A N 1
ATOM 584 C CA . ASP A 1 78 ? 1.631 4.786 -14.999 1.00 97.94 78 ASP A CA 1
ATOM 585 C C . ASP A 1 78 ? 1.765 3.979 -16.309 1.00 97.94 78 ASP A C 1
ATOM 587 O O . ASP A 1 78 ? 1.635 4.547 -17.397 1.00 97.94 78 ASP A O 1
ATOM 591 N N . LYS A 1 79 ? 2.031 2.665 -16.242 1.00 98.00 79 LYS A N 1
ATOM 592 C CA . LYS A 1 79 ? 2.199 1.797 -17.420 1.00 98.00 79 LYS A CA 1
ATOM 593 C C . LYS A 1 79 ? 0.971 0.929 -17.668 1.00 98.00 79 LYS A C 1
ATOM 595 O O . LYS A 1 79 ? 0.599 0.096 -16.851 1.00 98.00 79 LYS A O 1
ATOM 600 N N . ALA A 1 80 ? 0.412 1.013 -18.876 1.00 96.81 80 ALA A N 1
ATOM 601 C CA . ALA A 1 80 ? -0.737 0.196 -19.285 1.00 96.81 80 ALA A CA 1
ATOM 602 C C . ALA A 1 80 ? -0.472 -1.326 -19.253 1.00 96.81 80 ALA A C 1
ATOM 604 O O . ALA A 1 80 ? -1.403 -2.106 -19.059 1.00 96.81 80 ALA A O 1
ATOM 605 N N . ASN A 1 81 ? 0.785 -1.755 -19.410 1.00 95.88 81 ASN A N 1
ATOM 606 C CA . ASN A 1 81 ? 1.176 -3.171 -19.351 1.00 95.88 81 ASN A CA 1
ATOM 607 C C . ASN A 1 81 ? 1.058 -3.783 -17.944 1.00 95.88 81 ASN A C 1
ATOM 609 O O . ASN A 1 81 ? 1.104 -5.008 -17.806 1.00 95.88 81 ASN A O 1
ATOM 613 N N . ASP A 1 82 ? 0.894 -2.948 -16.918 1.00 97.75 82 ASP A N 1
ATOM 614 C CA . ASP A 1 82 ? 0.718 -3.384 -15.534 1.00 97.75 82 ASP A CA 1
ATOM 615 C C . ASP A 1 82 ? -0.750 -3.670 -15.182 1.00 97.75 82 ASP A C 1
ATOM 617 O O . ASP A 1 82 ? -1.051 -4.179 -14.102 1.00 97.75 82 ASP A O 1
ATOM 621 N N . ASN A 1 83 ? -1.682 -3.397 -16.100 1.00 95.81 83 ASN A N 1
ATOM 622 C CA . ASN A 1 83 ? -3.094 -3.690 -15.894 1.00 95.81 83 ASN A CA 1
ATOM 623 C C . ASN A 1 83 ? -3.315 -5.186 -15.623 1.00 95.81 83 ASN A C 1
ATOM 625 O O . ASN A 1 83 ? -2.927 -6.047 -16.413 1.00 95.81 83 ASN A O 1
ATOM 629 N N . GLY A 1 84 ? -3.973 -5.491 -14.502 1.00 93.12 84 GLY A N 1
ATOM 630 C CA . GLY A 1 84 ? -4.284 -6.861 -14.089 1.00 93.12 84 GLY A CA 1
ATOM 631 C C . GLY A 1 84 ? -3.106 -7.638 -13.494 1.00 93.12 84 GLY A C 1
ATOM 632 O O . GLY A 1 84 ? -3.261 -8.824 -13.205 1.00 93.12 84 GLY A O 1
ATOM 633 N N . LYS A 1 85 ? -1.940 -7.010 -13.290 1.00 95.75 85 LYS A N 1
ATOM 634 C CA . LYS A 1 85 ? -0.845 -7.631 -12.537 1.00 95.75 85 LYS A CA 1
ATOM 635 C C . LYS A 1 85 ? -1.233 -7.758 -11.065 1.00 95.75 85 LYS A C 1
ATOM 637 O O . LYS A 1 85 ? -1.786 -6.830 -10.477 1.00 95.75 85 LYS A O 1
ATOM 642 N N . ALA A 1 86 ? -0.940 -8.917 -10.482 1.00 93.25 86 ALA A N 1
ATOM 643 C CA . ALA A 1 86 ? -1.085 -9.123 -9.049 1.00 93.25 86 ALA A CA 1
ATOM 644 C C . ALA A 1 86 ? -0.024 -8.315 -8.288 1.00 93.25 86 ALA A C 1
ATOM 646 O O . ALA A 1 86 ? 1.099 -8.148 -8.767 1.00 93.25 86 ALA A O 1
ATOM 647 N N . ILE A 1 87 ? -0.403 -7.837 -7.106 1.00 95.25 87 ILE A N 1
ATOM 648 C CA . ILE A 1 87 ? 0.471 -7.162 -6.151 1.00 95.25 87 ILE A CA 1
ATOM 649 C C . ILE A 1 87 ? 0.365 -7.917 -4.835 1.00 95.25 87 ILE A C 1
ATOM 651 O O . ILE A 1 87 ? -0.725 -8.001 -4.263 1.00 95.25 87 ILE A O 1
ATOM 655 N N . ASP A 1 88 ? 1.489 -8.445 -4.362 1.00 97.25 88 ASP A N 1
ATOM 656 C CA . ASP A 1 88 ? 1.557 -9.059 -3.039 1.00 97.25 88 ASP A CA 1
ATOM 657 C C . ASP A 1 88 ? 1.733 -7.975 -1.972 1.00 97.25 88 ASP A C 1
ATOM 659 O O . ASP A 1 88 ? 2.323 -6.916 -2.219 1.00 97.25 88 ASP A O 1
ATOM 663 N N . TYR A 1 89 ? 1.226 -8.233 -0.771 1.00 97.81 89 TYR A N 1
ATOM 664 C CA . TYR A 1 89 ? 1.391 -7.344 0.370 1.00 97.81 89 TYR A CA 1
ATOM 665 C C . TYR A 1 89 ? 1.376 -8.136 1.676 1.00 97.81 89 TYR A C 1
ATOM 667 O O . TYR A 1 89 ? 0.662 -9.129 1.796 1.00 97.81 89 TYR A O 1
ATOM 675 N N . ASP A 1 90 ? 2.116 -7.639 2.663 1.00 97.94 90 ASP A N 1
ATOM 676 C CA . ASP A 1 90 ? 2.140 -8.162 4.029 1.00 97.94 90 ASP A CA 1
ATOM 677 C C . ASP A 1 90 ? 1.829 -7.036 5.012 1.00 97.94 90 ASP A C 1
ATOM 679 O O . ASP A 1 90 ? 2.154 -5.870 4.777 1.00 97.94 90 ASP A O 1
ATOM 683 N N . TYR A 1 91 ? 1.182 -7.368 6.127 1.00 97.31 91 TYR A N 1
ATOM 684 C CA . TYR A 1 91 ? 0.867 -6.392 7.165 1.00 97.31 91 TYR A CA 1
ATOM 685 C C . TYR A 1 91 ? 0.808 -7.031 8.548 1.00 97.31 91 TYR A C 1
ATOM 687 O O . TYR A 1 91 ? 0.430 -8.193 8.698 1.00 97.31 91 TYR A O 1
ATOM 695 N N . MET A 1 92 ? 1.120 -6.239 9.573 1.00 97.38 92 MET A N 1
ATOM 696 C CA . MET A 1 92 ? 0.938 -6.625 10.970 1.00 97.38 92 MET A CA 1
ATOM 697 C C . MET A 1 92 ? -0.135 -5.750 11.616 1.00 97.38 92 MET A C 1
ATOM 699 O O . MET A 1 92 ? -0.017 -4.524 11.644 1.00 97.38 92 MET A O 1
ATOM 703 N N . LEU A 1 93 ? -1.184 -6.395 12.134 1.00 96.31 93 LEU A N 1
ATOM 704 C CA . LEU A 1 93 ? -2.346 -5.750 12.741 1.00 96.31 93 LEU A CA 1
ATOM 705 C C . LEU A 1 93 ? -2.519 -6.213 14.191 1.00 96.31 93 LEU A C 1
ATOM 707 O O . LEU A 1 93 ? -2.485 -7.408 14.473 1.00 96.31 93 LEU A O 1
ATOM 711 N N . GLU A 1 94 ? -2.770 -5.272 15.090 1.00 96.12 94 GLU A N 1
ATOM 712 C CA . GLU A 1 94 ? -3.178 -5.511 16.475 1.00 96.12 94 GLU A CA 1
ATOM 713 C C . GLU A 1 94 ? -4.626 -5.042 16.646 1.00 96.12 94 GLU A C 1
ATOM 715 O O . GLU A 1 94 ? -4.995 -3.959 16.184 1.00 96.12 94 GLU A O 1
ATOM 720 N N . THR A 1 95 ? -5.467 -5.858 17.281 1.00 93.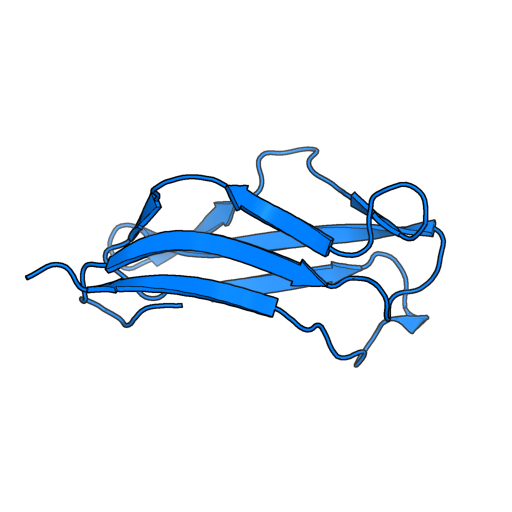88 95 THR A N 1
ATOM 721 C CA . THR A 1 95 ? -6.824 -5.439 17.667 1.00 93.88 95 THR A CA 1
ATOM 722 C C . THR A 1 95 ? -6.764 -4.742 19.009 1.00 93.88 95 THR A C 1
ATOM 724 O O . THR A 1 95 ? -6.184 -5.281 19.949 1.00 93.88 95 THR A O 1
ATOM 727 N N . MET A 1 96 ? -7.347 -3.549 19.077 1.00 89.56 96 MET A N 1
ATOM 728 C CA . MET A 1 96 ? -7.438 -2.793 20.317 1.00 89.56 96 MET A CA 1
ATOM 729 C C . MET A 1 96 ? -8.609 -3.340 21.133 1.00 89.56 96 MET A C 1
ATOM 731 O O . MET A 1 96 ? -9.715 -3.479 20.612 1.00 89.56 96 MET A O 1
ATOM 735 N N . SER A 1 97 ? -8.329 -3.718 22.379 1.00 77.50 97 SER A N 1
ATOM 736 C CA . SER A 1 97 ? -9.309 -4.200 23.361 1.00 77.50 97 SER A CA 1
ATOM 737 C C . SER A 1 97 ? -9.978 -3.063 24.112 1.00 77.50 97 SER A C 1
ATOM 739 O O . SER A 1 97 ? -9.220 -2.140 24.495 1.00 77.50 97 SER A O 1
#